Protein AF-A0A849Y657-F1 (afdb_monomer_lite)

Secondary structure (DSSP, 8-state):
------SSHHHHHHHHHHHHHH-TT-----EEEB--TT-TTBT-EEE---SHHHHHHHHT-HHHHH-HHHHHHHHHHHHHHHHHHHHHHHHHT-

Sequence (94 aa):
GEYTKCRTLEEAYKKYQKYCRTSANMCPAIEFSIHDPDSIYSDMEYPLPLSSKDRGDLEL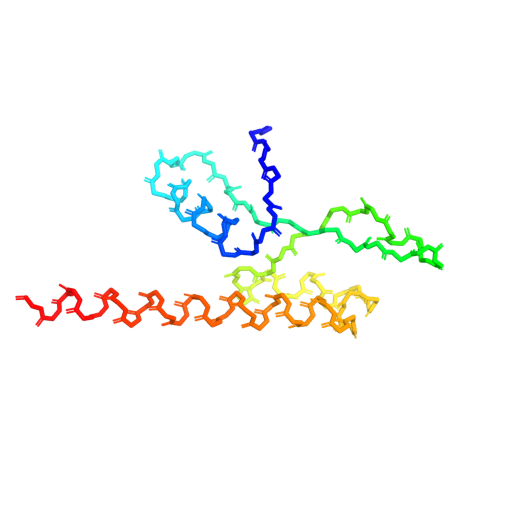VPYYNEHPLVNEAIRKVEQLQKQQEKKKHRDTAR

Radius of gyration: 14.83 Å; chains: 1; bounding box: 38×27×40 Å

pLDDT: mean 85.38, std 8.42, range [50.34, 94.94]

Foldseek 3Di:
DDDDDDPDLVVQVVVQVVCVPPPPPDDDFDWDADQDPVDPRGPDIDTQDLDPVSVVVQVVDVCLVPDPVSVVSNVVSVVVVVVVVVVVVVVVVD

Structure (mmCIF, N/CA/C/O backbone):
data_AF-A0A849Y657-F1
#
_entry.id   AF-A0A849Y657-F1
#
loop_
_atom_site.group_PDB
_atom_site.id
_atom_site.type_symbol
_atom_site.label_atom_id
_atom_site.label_alt_id
_atom_site.label_comp_id
_atom_site.label_asym_id
_atom_site.label_entity_id
_atom_site.label_seq_id
_atom_site.pdbx_PDB_ins_code
_atom_site.Cartn_x
_atom_site.Cartn_y
_atom_site.Cartn_z
_atom_site.occupancy
_atom_site.B_iso_or_equiv
_atom_site.auth_seq_id
_atom_site.auth_comp_id
_atom_site.auth_asym_id
_atom_site.auth_atom_id
_atom_site.pdbx_PDB_model_num
ATOM 1 N N . GLY A 1 1 ? 0.511 18.629 3.708 1.00 67.81 1 GLY A N 1
ATOM 2 C CA . GLY A 1 1 ? -0.115 17.682 4.651 1.00 67.81 1 GLY A CA 1
ATOM 3 C C . GLY A 1 1 ? 0.957 17.064 5.525 1.00 67.81 1 GLY A C 1
ATOM 4 O O . GLY A 1 1 ? 2.131 17.263 5.242 1.00 67.81 1 GLY A O 1
ATOM 5 N N . GLU A 1 2 ? 0.571 16.353 6.580 1.00 82.06 2 GLU A N 1
ATOM 6 C CA . GLU A 1 2 ? 1.497 15.518 7.356 1.00 82.06 2 GLU A CA 1
ATOM 7 C C . GLU A 1 2 ? 1.749 14.220 6.576 1.00 82.06 2 GLU A C 1
ATOM 9 O O . GLU A 1 2 ? 0.793 13.554 6.182 1.00 82.06 2 GLU A O 1
ATOM 14 N N . TYR A 1 3 ? 3.014 13.881 6.324 1.00 84.88 3 TYR A N 1
ATOM 15 C CA . TYR A 1 3 ? 3.408 12.653 5.629 1.00 84.88 3 TYR A CA 1
ATOM 16 C C . TYR A 1 3 ? 4.166 11.743 6.589 1.00 84.88 3 TYR A C 1
ATOM 18 O O . TYR A 1 3 ? 5.040 12.195 7.330 1.00 84.88 3 TYR A O 1
ATOM 26 N N . THR A 1 4 ? 3.844 10.450 6.584 1.00 89.88 4 THR A N 1
ATOM 27 C CA . THR A 1 4 ? 4.511 9.463 7.437 1.00 89.88 4 THR A CA 1
ATOM 28 C C . THR A 1 4 ? 4.813 8.189 6.660 1.00 89.88 4 THR A C 1
ATOM 30 O O . THR A 1 4 ? 3.913 7.401 6.368 1.00 89.88 4 THR A O 1
ATOM 33 N N . LYS A 1 5 ? 6.102 7.920 6.433 1.00 91.25 5 LYS A N 1
ATOM 34 C CA . LYS A 1 5 ? 6.555 6.666 5.824 1.00 91.25 5 LYS A CA 1
ATOM 35 C C . LYS A 1 5 ? 6.332 5.485 6.776 1.00 91.25 5 LYS A C 1
ATOM 37 O O . LYS A 1 5 ? 6.612 5.572 7.976 1.00 91.25 5 LYS A O 1
ATOM 42 N N . CYS A 1 6 ? 5.825 4.378 6.245 1.00 91.75 6 CYS A N 1
ATOM 43 C CA . CYS A 1 6 ? 5.619 3.125 6.974 1.00 91.75 6 CYS A CA 1
ATOM 44 C C . CYS A 1 6 ? 6.400 1.999 6.296 1.00 91.75 6 CYS A C 1
ATOM 46 O O . CYS A 1 6 ? 6.658 2.065 5.096 1.00 91.75 6 CYS A O 1
ATOM 48 N N . ARG A 1 7 ? 6.802 0.979 7.064 1.00 89.25 7 ARG A N 1
ATOM 49 C CA . ARG A 1 7 ? 7.538 -0.170 6.508 1.00 89.25 7 ARG A CA 1
ATOM 50 C C . ARG A 1 7 ? 6.607 -1.275 6.029 1.00 89.25 7 ARG A C 1
ATOM 52 O O . ARG A 1 7 ? 6.996 -2.068 5.180 1.00 89.25 7 ARG A O 1
ATOM 59 N N . THR A 1 8 ? 5.399 -1.330 6.580 1.00 91.44 8 THR A N 1
ATOM 60 C CA . THR A 1 8 ? 4.387 -2.328 6.234 1.00 91.44 8 THR A CA 1
ATOM 61 C C . THR A 1 8 ? 3.041 -1.673 5.956 1.00 91.44 8 THR A C 1
ATOM 63 O O . THR A 1 8 ? 2.742 -0.567 6.426 1.00 91.44 8 THR A O 1
ATOM 66 N N . LEU A 1 9 ? 2.207 -2.382 5.199 1.00 92.31 9 LEU A N 1
ATOM 67 C CA . LEU A 1 9 ? 0.857 -1.939 4.876 1.00 92.31 9 LEU A CA 1
ATOM 68 C C . LEU A 1 9 ? -0.038 -1.916 6.123 1.00 92.31 9 LEU A C 1
ATOM 70 O O . LEU A 1 9 ? -0.869 -1.027 6.275 1.00 92.31 9 LEU A O 1
ATOM 74 N N . GLU A 1 10 ? 0.160 -2.845 7.054 1.00 93.00 10 GLU A N 1
ATOM 75 C CA . GLU A 1 10 ? -0.573 -2.916 8.317 1.00 93.00 10 GLU A CA 1
ATOM 76 C C . GLU A 1 10 ? -0.299 -1.691 9.202 1.00 93.00 10 GLU A C 1
ATOM 78 O O . GLU A 1 10 ? -1.221 -1.144 9.816 1.00 93.00 10 GLU A O 1
ATOM 83 N N . GLU A 1 11 ? 0.956 -1.231 9.253 1.00 94.94 11 GLU A N 1
ATOM 84 C CA . GLU A 1 11 ? 1.332 -0.003 9.959 1.00 94.94 11 GLU A CA 1
ATOM 85 C C . GLU A 1 11 ? 0.678 1.228 9.332 1.00 94.94 11 GLU A C 1
ATOM 87 O O . GLU A 1 11 ? 0.090 2.045 10.052 1.00 94.94 11 GLU A O 1
ATOM 92 N N . ALA A 1 12 ? 0.753 1.342 8.001 1.00 94.50 12 ALA A N 1
ATOM 93 C CA . ALA A 1 12 ? 0.129 2.430 7.254 1.00 94.50 12 ALA A CA 1
ATOM 94 C C . ALA A 1 12 ? -1.385 2.454 7.492 1.00 94.50 12 ALA A C 1
ATOM 96 O O . ALA A 1 12 ? -1.947 3.486 7.859 1.00 94.50 12 ALA A O 1
ATOM 97 N N . TYR A 1 13 ? -2.034 1.293 7.402 1.00 93.25 13 TYR A N 1
ATOM 98 C CA . TYR A 1 13 ? -3.471 1.156 7.587 1.00 93.25 13 TYR A CA 1
ATOM 99 C C . TYR A 1 13 ? -3.920 1.494 9.014 1.00 93.25 13 TYR A C 1
ATOM 101 O O . TYR A 1 13 ? -4.923 2.183 9.211 1.00 93.25 13 TYR A O 1
ATOM 109 N N . LYS A 1 14 ? -3.150 1.103 10.036 1.00 92.25 14 LYS A N 1
ATOM 110 C CA . LYS A 1 14 ? -3.432 1.477 11.430 1.00 92.25 14 LYS A CA 1
ATOM 111 C C . LYS A 1 14 ? -3.355 2.993 11.647 1.00 92.25 14 LYS A C 1
ATOM 113 O O . LYS A 1 14 ? -4.182 3.549 12.374 1.00 92.25 14 LYS A O 1
ATOM 118 N N . LYS A 1 15 ? -2.379 3.670 11.033 1.00 92.38 15 LYS A N 1
ATOM 119 C CA . LYS A 1 15 ? -2.261 5.137 11.098 1.00 92.38 15 LYS A CA 1
ATOM 120 C C . LYS A 1 15 ? -3.391 5.816 10.333 1.00 92.38 15 LYS A C 1
ATOM 122 O O . LYS A 1 15 ? -4.034 6.693 10.901 1.00 92.38 15 LYS A O 1
ATOM 127 N N . TYR A 1 16 ? -3.694 5.353 9.122 1.00 91.50 16 TYR A N 1
ATOM 128 C CA . TYR A 1 16 ? -4.839 5.808 8.333 1.00 91.50 16 TYR A CA 1
ATOM 129 C C . TYR A 1 16 ? -6.133 5.779 9.159 1.00 91.50 16 TYR A C 1
ATOM 131 O O . TYR A 1 16 ? -6.795 6.800 9.321 1.00 91.50 16 TYR A O 1
ATOM 139 N N . GLN A 1 17 ? -6.431 4.650 9.810 1.00 89.38 17 GLN A N 1
ATOM 140 C CA . GLN A 1 17 ? -7.603 4.521 10.679 1.00 89.38 17 GLN A CA 1
ATOM 141 C C . GLN A 1 17 ? -7.610 5.513 11.847 1.00 89.38 17 GLN A C 1
ATOM 143 O O . GLN A 1 17 ? -8.676 5.998 12.231 1.00 89.38 17 GLN A O 1
ATOM 148 N N . LYS A 1 18 ? -6.445 5.789 12.444 1.00 90.12 18 LYS A N 1
ATOM 149 C CA . LYS A 1 18 ? -6.318 6.793 13.506 1.00 90.12 18 LYS A CA 1
ATOM 150 C C . LYS A 1 18 ? -6.655 8.179 12.957 1.00 90.12 18 LYS A C 1
ATOM 152 O O . LYS A 1 18 ? -7.500 8.844 13.547 1.00 90.12 18 LYS A O 1
ATOM 157 N N . TYR A 1 19 ? -6.073 8.565 11.821 1.00 88.94 19 TYR A N 1
ATOM 158 C CA . TYR A 1 19 ? -6.335 9.857 11.187 1.00 88.94 19 TYR A CA 1
ATOM 159 C C . TYR A 1 19 ? -7.811 10.035 10.823 1.00 88.94 19 TYR A C 1
ATOM 161 O O . TYR A 1 19 ? -8.376 11.073 11.162 1.00 88.94 19 TYR A O 1
ATOM 169 N N . CYS A 1 20 ? -8.469 9.006 10.273 1.00 86.69 20 CYS A N 1
ATOM 170 C CA . CYS A 1 20 ? -9.910 9.046 9.993 1.00 86.69 20 CYS A CA 1
ATOM 171 C C . CYS A 1 20 ? -10.769 9.322 11.239 1.00 86.69 20 CYS A C 1
ATOM 173 O O . CYS A 1 20 ? -11.871 9.844 11.118 1.00 86.69 20 CYS A O 1
ATOM 175 N N . ARG A 1 21 ? -10.305 8.945 12.440 1.00 85.56 21 ARG A N 1
ATOM 176 C CA . ARG A 1 21 ? -11.042 9.160 13.699 1.00 85.56 21 ARG A CA 1
ATOM 177 C C . ARG A 1 21 ? -10.726 10.497 14.352 1.00 85.56 21 ARG A C 1
ATOM 179 O O . ARG A 1 21 ? -11.595 11.068 14.998 1.00 85.56 21 ARG A O 1
ATOM 186 N N . THR A 1 22 ? -9.477 10.947 14.264 1.00 84.69 22 THR A N 1
ATOM 187 C CA . THR A 1 22 ? -8.997 12.102 15.034 1.00 84.69 22 THR A CA 1
ATOM 188 C C . THR A 1 22 ? -8.982 13.401 14.243 1.00 84.69 22 THR A C 1
ATOM 190 O O . THR A 1 22 ? -8.825 14.454 14.850 1.00 84.69 22 THR A O 1
ATOM 193 N N . SER A 1 23 ? -9.111 13.352 12.915 1.00 75.06 23 SER A N 1
ATOM 194 C CA . SER A 1 23 ? -8.920 14.522 12.060 1.00 75.06 23 SER A CA 1
ATOM 195 C C . SER A 1 23 ? -10.100 14.715 11.106 1.00 75.06 23 SER A C 1
ATOM 197 O O . SER A 1 23 ? -10.090 14.233 9.979 1.00 75.06 23 SER A O 1
ATOM 199 N N . ALA A 1 24 ? -11.131 15.433 11.565 1.00 69.50 24 ALA A N 1
ATOM 200 C CA . ALA A 1 24 ? -12.357 15.684 10.793 1.00 69.50 24 ALA A CA 1
ATOM 201 C C . ALA A 1 24 ? -12.134 16.552 9.535 1.00 69.50 24 ALA A C 1
ATOM 203 O O . ALA A 1 24 ? -12.951 16.523 8.621 1.00 69.50 24 ALA A O 1
ATOM 204 N N . ASN A 1 25 ? -11.022 17.293 9.477 1.00 77.75 25 ASN A N 1
ATOM 205 C CA . ASN A 1 25 ? -10.695 18.213 8.381 1.00 77.75 25 ASN A CA 1
ATOM 206 C C . ASN A 1 25 ? -9.604 17.675 7.439 1.00 77.75 25 ASN A C 1
ATOM 208 O O . ASN A 1 25 ? -9.094 18.425 6.608 1.00 77.75 25 ASN A O 1
ATOM 212 N N . MET A 1 26 ? -9.199 16.409 7.579 1.00 77.94 26 MET A N 1
ATOM 213 C CA . MET A 1 26 ? -8.192 15.797 6.711 1.00 77.94 26 MET A CA 1
ATOM 214 C C . MET A 1 26 ? -8.813 14.725 5.824 1.00 77.94 26 MET A C 1
ATOM 216 O O . MET A 1 26 ? -9.694 13.985 6.250 1.00 77.94 26 MET A O 1
ATOM 220 N N . CYS A 1 27 ? -8.295 14.617 4.602 1.00 82.31 27 CYS A N 1
ATOM 221 C CA . CYS A 1 27 ? -8.539 13.492 3.710 1.00 82.31 27 CYS A CA 1
ATOM 222 C C . CYS A 1 27 ? -7.306 12.578 3.770 1.00 82.31 27 CYS A C 1
ATOM 224 O O . CYS A 1 27 ? -6.352 12.809 3.026 1.00 82.31 27 CYS A O 1
ATOM 226 N N . PRO A 1 28 ? -7.227 11.633 4.729 1.00 88.94 28 PRO A N 1
ATOM 227 C CA . PRO A 1 28 ? -6.094 10.726 4.787 1.00 88.94 28 PRO A CA 1
ATOM 228 C C . PRO A 1 28 ? -6.118 9.805 3.566 1.00 88.94 28 PRO A C 1
ATOM 230 O O . PRO A 1 28 ? -7.179 9.362 3.132 1.00 88.94 28 PRO A O 1
ATOM 233 N N . ALA A 1 29 ? -4.938 9.482 3.057 1.0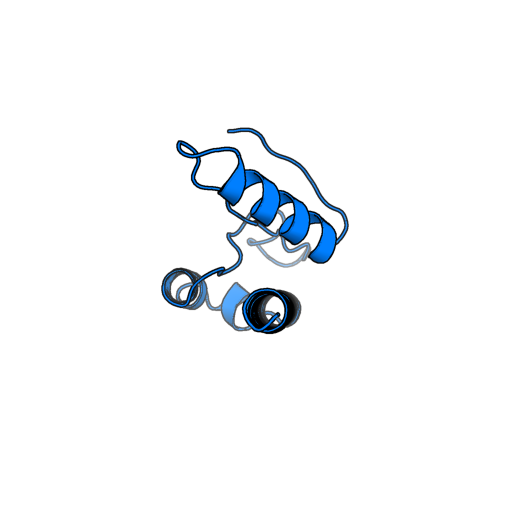0 91.00 29 ALA A N 1
ATOM 234 C CA . ALA A 1 29 ? -4.731 8.498 2.007 1.00 91.00 29 ALA A CA 1
ATOM 235 C C . ALA A 1 29 ? -3.594 7.559 2.423 1.00 91.00 29 ALA A C 1
ATOM 237 O O . ALA A 1 29 ? -2.811 7.867 3.327 1.00 91.00 29 ALA A O 1
ATOM 238 N N . ILE A 1 30 ? -3.536 6.393 1.791 1.00 92.62 30 ILE A N 1
ATOM 239 C CA . ILE A 1 30 ? -2.366 5.519 1.840 1.00 92.62 30 ILE A CA 1
ATOM 240 C C . ILE A 1 30 ? -1.803 5.512 0.434 1.00 92.62 30 ILE A C 1
ATOM 242 O O . ILE A 1 30 ? -2.539 5.214 -0.501 1.00 92.62 30 ILE A O 1
ATOM 246 N N . GLU A 1 31 ? -0.522 5.820 0.301 1.00 92.12 31 GLU A N 1
ATOM 247 C CA . GLU A 1 31 ? 0.177 5.829 -0.979 1.00 92.12 31 GLU A CA 1
ATOM 248 C C . GLU A 1 31 ? 1.285 4.772 -0.980 1.00 92.12 31 GLU A C 1
ATOM 250 O O . GLU A 1 31 ? 1.802 4.388 0.077 1.00 92.12 31 GLU A O 1
ATOM 255 N N . PHE A 1 32 ? 1.634 4.277 -2.163 1.00 89.19 32 PHE A N 1
ATOM 256 C CA . PHE A 1 32 ? 2.748 3.361 -2.378 1.00 89.19 32 PHE A CA 1
ATOM 257 C C . PHE A 1 32 ? 3.604 3.830 -3.554 1.00 89.19 32 PHE A C 1
ATOM 259 O O . PHE A 1 32 ? 3.105 4.456 -4.485 1.00 89.19 32 PHE A O 1
ATOM 266 N N . SER A 1 33 ? 4.884 3.475 -3.527 1.00 89.81 33 SER A N 1
ATOM 267 C CA . SER A 1 33 ? 5.784 3.592 -4.670 1.00 89.81 33 SER A CA 1
ATOM 268 C C . SER A 1 33 ? 6.216 2.204 -5.122 1.00 89.81 33 SER A C 1
ATOM 270 O O . SER A 1 33 ? 6.379 1.288 -4.309 1.00 89.81 33 SER A O 1
ATOM 272 N N . ILE A 1 34 ? 6.401 2.042 -6.427 1.00 88.81 34 ILE A N 1
ATOM 273 C CA . ILE A 1 34 ? 7.045 0.858 -6.995 1.00 88.81 34 ILE A CA 1
ATOM 274 C C . ILE A 1 34 ? 8.495 1.223 -7.261 1.00 88.81 34 ILE A C 1
ATOM 276 O O . ILE A 1 34 ? 8.777 2.326 -7.715 1.00 88.81 34 ILE A O 1
ATOM 280 N N . HIS A 1 35 ? 9.404 0.305 -6.964 1.00 90.25 35 HIS A N 1
ATOM 281 C CA . HIS A 1 35 ? 10.811 0.448 -7.306 1.00 90.25 35 HIS A CA 1
ATOM 282 C C . HIS A 1 35 ? 11.119 -0.570 -8.396 1.00 90.25 35 HIS A C 1
ATOM 284 O O . HIS A 1 35 ? 11.272 -1.757 -8.108 1.00 90.25 35 HIS A O 1
ATOM 290 N N . ASP A 1 36 ? 11.140 -0.096 -9.638 1.00 87.12 36 ASP A N 1
ATOM 291 C CA . ASP A 1 36 ? 11.462 -0.892 -10.819 1.00 87.12 36 ASP A CA 1
ATOM 292 C C . ASP A 1 36 ? 12.435 -0.086 -11.695 1.00 87.12 36 ASP A C 1
ATOM 294 O O . ASP A 1 36 ? 12.021 0.911 -12.289 1.00 87.12 36 ASP A O 1
ATOM 298 N N . PRO A 1 37 ? 13.724 -0.469 -11.764 1.00 88.31 37 PRO A N 1
ATOM 299 C CA . PRO A 1 37 ? 14.743 0.314 -12.461 1.00 88.31 37 PRO A CA 1
ATOM 300 C C . PRO A 1 37 ? 14.484 0.467 -13.967 1.00 88.31 37 PRO A C 1
ATOM 302 O O . PRO A 1 37 ? 15.014 1.400 -14.566 1.00 88.31 37 PRO A O 1
ATOM 305 N N . ASP A 1 38 ? 13.667 -0.404 -14.565 1.00 89.56 38 ASP A N 1
ATOM 306 C CA . ASP A 1 38 ? 13.358 -0.380 -15.998 1.00 89.56 38 ASP A CA 1
ATOM 307 C C . ASP A 1 38 ? 12.065 0.396 -16.315 1.00 89.56 38 ASP A C 1
ATOM 309 O O . ASP A 1 38 ? 11.655 0.499 -17.475 1.00 89.56 38 ASP A O 1
ATOM 313 N N . SER A 1 39 ? 11.417 0.974 -15.297 1.00 86.38 39 SER A N 1
ATOM 314 C CA . SER A 1 39 ? 10.122 1.630 -15.429 1.00 86.38 39 SER A 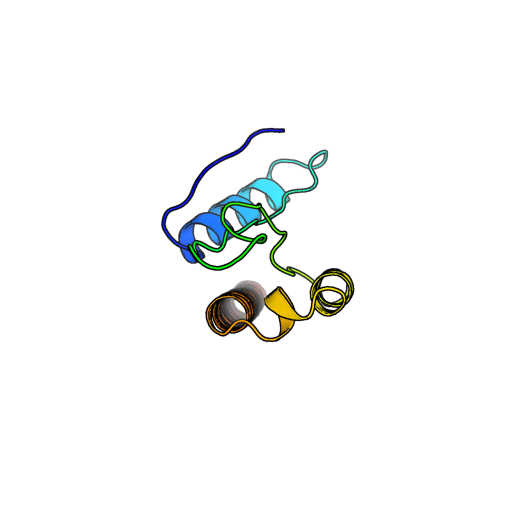CA 1
ATOM 315 C C . SER A 1 39 ? 10.180 3.130 -15.157 1.00 86.38 39 SER A C 1
ATOM 317 O O . SER A 1 39 ? 10.670 3.592 -14.128 1.00 86.38 39 SER A O 1
ATOM 319 N N . ILE A 1 40 ? 9.550 3.915 -16.035 1.00 88.38 40 ILE A N 1
ATOM 320 C CA . ILE A 1 40 ? 9.360 5.370 -15.851 1.00 88.38 40 ILE A CA 1
ATOM 321 C C . ILE A 1 40 ? 8.456 5.714 -14.656 1.00 88.38 40 ILE A C 1
ATOM 323 O O . ILE A 1 40 ? 8.332 6.872 -14.269 1.00 88.38 40 ILE A O 1
ATOM 327 N N . TYR A 1 41 ? 7.792 4.698 -14.120 1.00 84.31 41 TYR A N 1
ATOM 328 C CA . TYR A 1 41 ? 6.848 4.741 -13.016 1.00 84.31 41 TYR A CA 1
ATOM 329 C C . TYR A 1 41 ? 7.503 4.440 -11.663 1.00 84.31 41 TYR A C 1
ATOM 331 O O . TYR A 1 41 ? 6.804 4.406 -10.645 1.00 84.31 41 TYR A O 1
ATOM 339 N N . SER A 1 42 ? 8.820 4.198 -11.653 1.00 89.50 42 SER A N 1
ATOM 340 C CA . SER A 1 42 ? 9.591 4.012 -10.428 1.00 89.50 42 SER A CA 1
ATOM 341 C C . SER A 1 42 ? 9.552 5.263 -9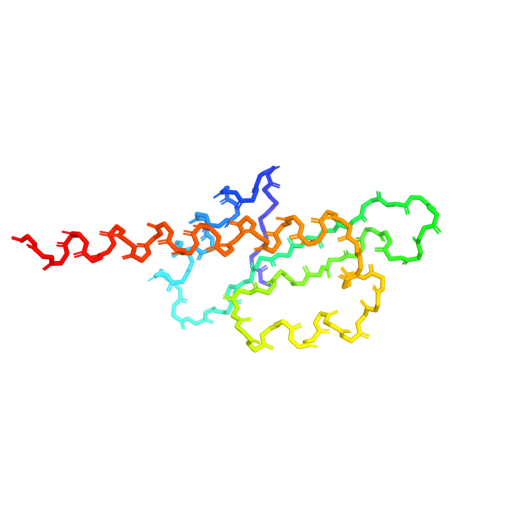.558 1.00 89.50 42 SER A C 1
ATOM 343 O O . SER A 1 42 ? 9.560 6.385 -10.062 1.00 89.50 42 SER A O 1
ATOM 345 N N . ASP A 1 43 ? 9.516 5.059 -8.242 1.00 88.12 43 ASP A N 1
ATOM 346 C CA . ASP A 1 43 ? 9.618 6.099 -7.208 1.00 88.12 43 ASP A CA 1
ATOM 347 C C . ASP A 1 43 ? 8.486 7.139 -7.184 1.00 88.12 43 ASP A C 1
ATOM 349 O O . ASP A 1 43 ? 8.453 7.987 -6.293 1.00 88.12 43 ASP A O 1
ATOM 353 N N . MET A 1 44 ? 7.523 7.056 -8.101 1.00 88.69 44 MET A N 1
ATOM 354 C CA . MET A 1 44 ? 6.309 7.858 -8.048 1.00 88.69 44 MET A CA 1
ATOM 355 C C . MET A 1 44 ? 5.339 7.298 -6.993 1.00 88.69 44 MET A C 1
ATOM 357 O O . MET A 1 44 ? 5.197 6.082 -6.834 1.00 88.69 44 MET A O 1
ATOM 361 N N . GLU A 1 45 ? 4.695 8.198 -6.248 1.00 89.44 45 GLU A N 1
ATOM 362 C CA . GLU A 1 45 ? 3.738 7.865 -5.190 1.00 89.44 45 GLU A CA 1
ATOM 363 C C . GLU A 1 45 ? 2.319 7.780 -5.763 1.00 89.44 45 GLU A C 1
ATOM 365 O O . GLU A 1 45 ? 1.840 8.719 -6.402 1.00 89.44 45 GLU A O 1
ATOM 370 N N . TYR A 1 46 ? 1.641 6.657 -5.519 1.00 86.50 46 TYR A N 1
ATOM 371 C CA . TYR A 1 46 ? 0.285 6.400 -6.003 1.00 86.50 46 TYR A CA 1
ATOM 372 C C . TYR A 1 46 ? -0.661 6.057 -4.873 1.00 86.50 46 TYR A C 1
ATOM 374 O O . TYR A 1 46 ? -0.296 5.268 -3.997 1.00 86.50 46 TYR A O 1
ATOM 382 N N . PRO A 1 47 ? -1.900 6.571 -4.911 1.00 88.56 47 PRO A N 1
ATOM 383 C CA . PRO A 1 47 ? -2.898 6.220 -3.924 1.00 88.56 47 PRO A CA 1
ATOM 384 C C . PRO A 1 47 ? -3.274 4.743 -4.055 1.00 88.56 47 PRO A C 1
ATOM 386 O O . PRO A 1 47 ? -3.565 4.226 -5.134 1.00 88.56 47 PRO A O 1
ATOM 389 N N . LEU A 1 48 ? -3.301 4.058 -2.920 1.00 90.56 48 LEU A N 1
ATOM 390 C CA . LEU A 1 48 ? -3.868 2.730 -2.800 1.00 90.56 48 LEU A CA 1
ATOM 391 C C . LEU A 1 48 ? -5.396 2.868 -2.742 1.00 90.56 48 LEU A C 1
ATOM 393 O O . LEU A 1 48 ? -5.888 3.684 -1.959 1.00 90.56 48 LEU A O 1
ATOM 397 N N . PRO A 1 49 ? -6.170 2.097 -3.524 1.00 87.94 49 PRO A N 1
ATOM 398 C CA . PRO A 1 49 ? -7.614 2.248 -3.541 1.00 87.94 49 PRO A CA 1
ATOM 399 C C . PRO A 1 49 ? -8.200 1.750 -2.218 1.00 87.94 49 PRO A C 1
ATOM 401 O O . PRO A 1 49 ? -8.133 0.564 -1.888 1.00 87.94 49 PRO A O 1
ATOM 404 N N . LEU A 1 50 ? -8.757 2.678 -1.437 1.00 87.06 50 LEU A N 1
ATOM 405 C CA . LEU A 1 50 ? -9.370 2.399 -0.134 1.00 87.06 50 LEU A CA 1
ATOM 406 C C . LEU A 1 50 ? -10.892 2.258 -0.242 1.00 87.06 50 LEU A C 1
ATOM 408 O O . LEU A 1 50 ? -11.534 1.779 0.693 1.00 87.06 50 LEU A O 1
ATOM 412 N N . SER A 1 51 ? -11.469 2.630 -1.381 1.00 80.69 51 SER A N 1
ATOM 413 C CA . SER A 1 51 ? -12.872 2.444 -1.727 1.00 80.69 51 SER A CA 1
ATOM 414 C C . SER A 1 51 ? -13.030 1.951 -3.167 1.00 80.69 51 SER A C 1
ATOM 416 O O . SER A 1 51 ? -12.120 2.062 -3.990 1.00 80.69 51 SER A O 1
ATOM 418 N N . SER A 1 52 ? -14.222 1.454 -3.507 1.00 73.56 52 SER A N 1
ATOM 419 C CA . SER A 1 52 ? -14.550 1.054 -4.882 1.00 73.56 52 SER A CA 1
ATOM 420 C C . SER A 1 52 ? -14.447 2.208 -5.882 1.00 73.56 52 SER A C 1
ATOM 422 O O . SER A 1 52 ? -14.249 1.961 -7.066 1.00 73.56 52 SER A O 1
ATOM 424 N N . LYS A 1 53 ? -14.586 3.458 -5.420 1.00 74.88 53 LYS A N 1
ATOM 425 C CA . LYS A 1 53 ? -14.457 4.648 -6.264 1.00 74.88 53 LYS A CA 1
ATOM 426 C C . LYS A 1 53 ? -12.996 4.912 -6.633 1.00 74.88 53 LYS A C 1
ATOM 428 O O . LYS A 1 53 ? -12.717 5.169 -7.796 1.00 74.88 53 LYS A O 1
ATOM 433 N N . ASP A 1 54 ? -12.086 4.757 -5.675 1.00 79.12 54 ASP A N 1
ATOM 434 C CA . ASP A 1 54 ? -10.645 4.993 -5.866 1.00 79.12 54 ASP A CA 1
ATOM 435 C C . ASP A 1 54 ? -10.005 3.958 -6.805 1.00 79.12 54 ASP A C 1
ATOM 437 O O . ASP A 1 54 ? -8.940 4.181 -7.375 1.00 79.12 54 ASP A O 1
ATOM 441 N N . ARG A 1 55 ? -10.656 2.802 -6.974 1.00 79.81 55 ARG A N 1
ATOM 442 C CA . ARG A 1 55 ? -10.181 1.729 -7.850 1.00 79.81 55 ARG A CA 1
ATOM 443 C C . ARG A 1 55 ? -10.217 2.114 -9.331 1.00 79.81 55 ARG A C 1
ATOM 445 O O . ARG A 1 55 ? -9.309 1.733 -10.061 1.00 79.81 55 ARG A O 1
ATOM 452 N N . GLY A 1 56 ? -11.221 2.884 -9.755 1.00 80.50 56 GLY A N 1
ATOM 453 C CA . GLY A 1 56 ? -11.372 3.280 -11.158 1.00 80.50 56 GLY A CA 1
ATOM 454 C C . GLY A 1 56 ? -10.206 4.131 -11.664 1.00 80.50 56 GLY A C 1
ATOM 455 O O . GLY A 1 56 ? -9.766 3.945 -12.792 1.00 80.50 56 GLY A O 1
ATOM 456 N N . ASP A 1 57 ? -9.654 5.001 -10.814 1.00 80.38 57 ASP A N 1
ATOM 457 C CA . ASP A 1 57 ? -8.529 5.868 -11.182 1.00 80.38 57 ASP A CA 1
ATOM 458 C C . ASP A 1 57 ? -7.235 5.067 -11.401 1.00 80.38 57 ASP A C 1
ATOM 460 O O . ASP A 1 57 ? -6.441 5.386 -12.286 1.00 80.38 57 ASP A O 1
ATOM 464 N N . LEU A 1 58 ? -7.037 3.991 -10.633 1.00 81.06 58 LEU A N 1
ATOM 465 C CA . LEU A 1 58 ? -5.872 3.117 -10.766 1.00 81.06 58 LEU A CA 1
ATOM 466 C C . LEU A 1 58 ? -5.945 2.242 -12.030 1.00 81.06 58 LEU A C 1
ATOM 468 O O . LEU A 1 58 ? -4.925 1.991 -12.670 1.00 81.06 58 LEU A O 1
ATOM 472 N N . GLU A 1 59 ? -7.151 1.812 -12.411 1.00 83.38 59 GLU A N 1
ATOM 473 C CA . GLU A 1 59 ? -7.399 1.013 -13.621 1.00 83.38 59 GLU A CA 1
ATOM 474 C C . GLU A 1 59 ? -7.060 1.779 -14.916 1.00 83.38 59 GLU A C 1
ATOM 476 O O . GLU A 1 59 ? -6.769 1.158 -15.938 1.00 83.38 59 GLU A O 1
ATOM 481 N N . LEU A 1 60 ? -7.014 3.119 -14.873 1.00 85.19 60 LEU A N 1
ATOM 482 C CA . LEU A 1 60 ? -6.602 3.962 -16.004 1.00 85.19 60 LEU A CA 1
ATOM 483 C C . LEU A 1 60 ? -5.104 3.880 -16.323 1.00 85.19 60 LEU A C 1
ATOM 485 O O . LEU A 1 60 ? -4.687 4.344 -17.385 1.00 85.19 60 LEU A O 1
ATOM 489 N N . VAL A 1 61 ? -4.289 3.312 -15.429 1.00 86.38 61 VAL A N 1
ATOM 490 C CA . VAL A 1 61 ? -2.844 3.165 -15.626 1.00 86.38 61 VAL A CA 1
ATOM 491 C C . VAL A 1 61 ? -2.505 1.674 -15.739 1.00 86.38 61 VAL A C 1
ATOM 493 O O . VAL A 1 61 ? -2.314 1.013 -14.714 1.00 86.38 61 VAL A O 1
ATOM 496 N N . PRO A 1 62 ? -2.388 1.123 -16.968 1.00 87.25 62 PRO A N 1
ATOM 497 C CA . PRO A 1 62 ? -2.202 -0.313 -17.192 1.00 87.25 62 PRO A CA 1
ATOM 498 C C . PRO A 1 62 ? -1.021 -0.901 -16.422 1.00 87.25 62 PRO A C 1
ATOM 500 O O . PRO A 1 62 ? -1.142 -1.972 -15.834 1.00 87.25 62 PRO A O 1
ATOM 503 N N . TYR A 1 63 ? 0.085 -0.150 -16.349 1.00 87.69 63 TYR A N 1
ATOM 504 C CA . TYR A 1 63 ? 1.272 -0.551 -15.601 1.00 87.69 63 TYR A CA 1
ATOM 505 C C . TYR A 1 63 ? 0.942 -0.890 -14.143 1.00 87.69 63 TYR A C 1
ATOM 507 O O . TYR A 1 63 ? 1.347 -1.945 -13.680 1.00 87.69 63 TYR A O 1
ATOM 515 N N . TYR A 1 64 ? 0.160 -0.066 -13.436 1.00 86.25 64 TYR A N 1
ATOM 516 C CA . TYR A 1 64 ? -0.231 -0.351 -12.050 1.00 86.25 64 TYR A CA 1
ATOM 517 C C . TYR A 1 64 ? -1.325 -1.397 -11.942 1.00 86.25 64 TYR A C 1
ATOM 519 O O . TYR A 1 64 ? -1.256 -2.248 -11.057 1.00 86.25 64 TYR A O 1
ATOM 527 N N . ASN A 1 65 ? -2.305 -1.355 -12.842 1.00 86.25 65 ASN A N 1
ATOM 528 C CA . ASN A 1 65 ? -3.414 -2.300 -12.850 1.00 86.25 65 ASN A CA 1
ATOM 529 C C . ASN A 1 65 ? -2.933 -3.755 -13.005 1.00 86.25 65 ASN A C 1
ATOM 531 O O . ASN A 1 65 ? -3.449 -4.670 -12.365 1.00 86.25 65 ASN A O 1
ATOM 535 N N . GLU A 1 66 ? -1.903 -3.977 -13.818 1.00 88.69 66 GLU A N 1
ATOM 536 C CA . GLU A 1 66 ? -1.355 -5.309 -14.081 1.00 88.69 66 GLU A CA 1
ATOM 537 C C . GLU A 1 66 ? -0.196 -5.672 -13.139 1.00 88.69 66 GLU A C 1
ATOM 539 O O . GLU A 1 66 ? 0.197 -6.839 -13.055 1.00 88.69 66 GLU A O 1
ATOM 544 N N . HIS A 1 67 ? 0.323 -4.715 -12.362 1.00 90.38 67 HIS A N 1
ATOM 545 C CA . HIS A 1 67 ? 1.493 -4.951 -11.525 1.00 90.38 67 HIS A CA 1
ATOM 546 C C . HIS A 1 67 ? 1.186 -5.928 -10.373 1.00 90.38 67 HIS A C 1
ATOM 548 O O . HIS A 1 67 ? 0.294 -5.677 -9.549 1.00 90.38 67 HIS A O 1
ATOM 554 N N . PRO A 1 68 ? 1.960 -7.018 -10.209 1.00 91.38 68 PRO A N 1
ATOM 555 C CA . PRO A 1 68 ? 1.678 -8.042 -9.203 1.00 91.38 68 PRO A CA 1
ATOM 556 C C . PRO A 1 68 ? 1.725 -7.498 -7.769 1.00 91.38 68 PRO A C 1
ATOM 558 O O . PRO A 1 68 ? 0.853 -7.835 -6.966 1.00 91.38 68 PRO A O 1
ATOM 561 N N . LEU A 1 69 ? 2.687 -6.617 -7.456 1.00 90.50 69 LEU A N 1
ATOM 562 C CA . LEU A 1 69 ? 2.797 -5.999 -6.124 1.00 90.50 69 LEU A CA 1
ATOM 563 C C . LEU A 1 69 ? 1.640 -5.041 -5.813 1.00 90.50 69 LEU A C 1
ATOM 565 O O . LEU A 1 69 ? 1.195 -4.980 -4.669 1.00 90.50 69 LEU A O 1
ATOM 569 N N . VAL A 1 70 ? 1.121 -4.329 -6.818 1.00 89.56 70 VAL A N 1
ATOM 570 C CA . VAL A 1 70 ? -0.021 -3.417 -6.639 1.00 89.56 70 VAL A CA 1
ATOM 571 C C . VAL A 1 70 ? -1.265 -4.228 -6.336 1.00 89.56 70 VAL A C 1
ATOM 573 O O . VAL A 1 70 ? -1.922 -4.013 -5.320 1.00 89.56 70 VAL A O 1
ATOM 576 N N . ASN A 1 71 ? -1.519 -5.252 -7.147 1.00 90.81 71 ASN A N 1
ATOM 577 C CA . ASN A 1 71 ? -2.617 -6.182 -6.930 1.00 90.81 71 ASN A CA 1
ATOM 578 C C . ASN A 1 71 ? -2.520 -6.893 -5.572 1.00 90.81 71 ASN A C 1
ATOM 580 O O . ASN A 1 71 ? -3.534 -7.127 -4.914 1.00 90.81 71 ASN A O 1
ATOM 584 N N . GLU A 1 72 ? -1.313 -7.219 -5.107 1.00 92.69 72 GLU A N 1
ATOM 585 C CA . GLU A 1 72 ? -1.111 -7.760 -3.764 1.00 92.69 72 GLU A CA 1
ATOM 586 C C . GLU A 1 72 ? -1.441 -6.747 -2.662 1.00 92.69 72 GLU A C 1
ATOM 588 O O . GLU A 1 72 ? -2.129 -7.106 -1.702 1.00 92.69 72 GLU A O 1
ATOM 593 N N . ALA A 1 73 ? -1.003 -5.494 -2.800 1.00 91.44 73 ALA A N 1
ATOM 594 C CA . ALA A 1 73 ? -1.308 -4.433 -1.846 1.00 91.44 73 ALA A CA 1
ATOM 595 C C . ALA A 1 73 ? -2.822 -4.177 -1.748 1.00 91.44 73 ALA A C 1
ATOM 597 O O . ALA A 1 73 ? -3.357 -4.118 -0.638 1.00 91.44 73 ALA A O 1
ATOM 598 N N . ILE A 1 74 ? -3.526 -4.134 -2.886 1.00 90.88 74 ILE A N 1
ATOM 599 C CA . ILE A 1 74 ? -4.991 -3.997 -2.947 1.00 90.88 74 ILE A CA 1
ATOM 600 C C . ILE A 1 74 ? -5.665 -5.149 -2.199 1.00 90.88 74 ILE A C 1
ATOM 602 O O . ILE A 1 74 ? -6.450 -4.919 -1.277 1.00 90.88 74 ILE A O 1
ATOM 606 N N . ARG A 1 75 ? -5.306 -6.401 -2.520 1.00 92.38 75 ARG A N 1
ATOM 607 C CA . ARG A 1 75 ? -5.868 -7.585 -1.845 1.00 92.38 75 ARG A CA 1
ATOM 608 C C . ARG A 1 75 ? -5.658 -7.538 -0.332 1.00 92.38 75 ARG A C 1
ATOM 610 O O . ARG A 1 75 ? -6.568 -7.878 0.425 1.00 92.38 75 ARG A O 1
ATOM 617 N N . LYS A 1 76 ? -4.470 -7.133 0.126 1.00 93.56 76 LYS A N 1
ATOM 618 C CA . LYS A 1 76 ? -4.166 -7.023 1.560 1.00 93.56 76 LYS A CA 1
ATOM 619 C C . LYS A 1 76 ? -5.009 -5.941 2.237 1.00 93.56 76 LYS A C 1
ATOM 621 O O . LYS A 1 76 ? -5.545 -6.194 3.315 1.00 93.56 76 LYS A O 1
ATOM 626 N N . VAL A 1 77 ? -5.198 -4.776 1.613 1.00 92.06 77 VAL A N 1
ATOM 627 C CA . VAL A 1 77 ? -6.098 -3.731 2.139 1.00 92.06 77 VAL A CA 1
ATOM 628 C C . VAL A 1 77 ? -7.529 -4.230 2.255 1.00 92.06 77 VAL A C 1
ATOM 630 O O . VAL A 1 77 ? -8.131 -4.088 3.319 1.00 92.06 77 VAL A O 1
ATOM 633 N N . GLU A 1 78 ? -8.061 -4.862 1.210 1.00 91.25 78 GLU A N 1
ATOM 634 C CA . GLU A 1 78 ? -9.420 -5.412 1.229 1.00 91.25 78 GLU A CA 1
ATOM 635 C C . GLU A 1 78 ? -9.591 -6.438 2.365 1.00 91.25 78 GLU A C 1
ATOM 637 O O . GLU A 1 78 ? -10.619 -6.481 3.045 1.00 91.25 78 GL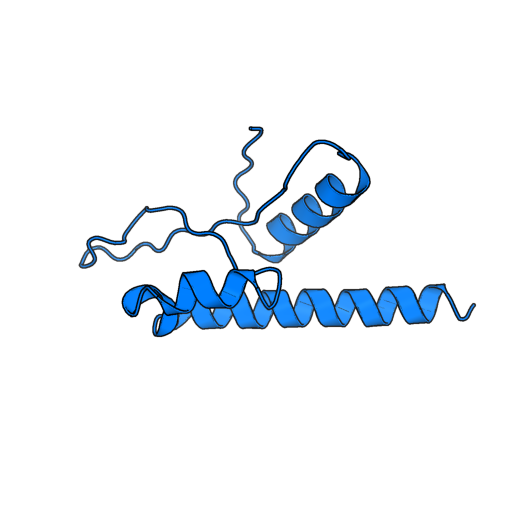U A O 1
ATOM 642 N N . GLN A 1 79 ? -8.571 -7.266 2.617 1.00 93.06 79 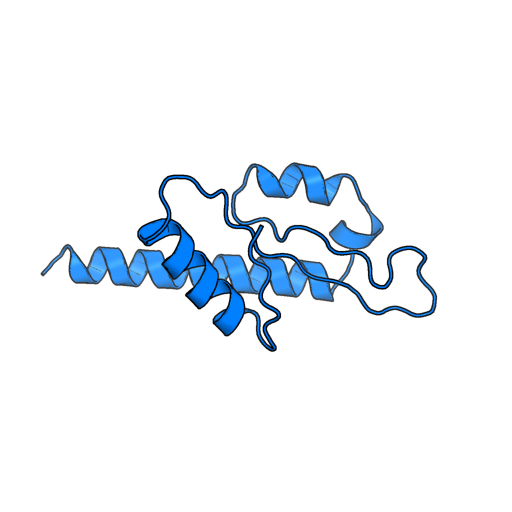GLN A N 1
ATOM 643 C CA . GLN A 1 79 ? -8.572 -8.199 3.745 1.00 93.06 79 GLN A CA 1
ATOM 644 C C . GLN A 1 79 ? -8.555 -7.479 5.099 1.00 93.06 79 GLN A C 1
ATOM 646 O O . GLN A 1 79 ? -9.288 -7.882 6.006 1.00 93.06 79 GLN A O 1
ATOM 651 N N . LEU A 1 80 ? -7.752 -6.424 5.252 1.00 92.12 80 LEU A N 1
ATOM 652 C CA . LEU A 1 80 ? -7.692 -5.627 6.480 1.00 92.12 80 LEU A CA 1
ATOM 653 C C . LEU A 1 80 ? -9.026 -4.919 6.766 1.00 92.12 80 LEU A C 1
ATOM 655 O O . LEU A 1 80 ? -9.483 -4.919 7.913 1.00 92.12 80 LEU A O 1
ATOM 659 N N . GLN A 1 81 ? -9.685 -4.392 5.732 1.00 89.19 81 GLN A N 1
ATOM 660 C CA . GLN A 1 81 ? -11.020 -3.795 5.825 1.00 89.19 81 GLN A CA 1
ATOM 661 C C . GLN A 1 81 ? -12.060 -4.825 6.288 1.00 89.19 81 GLN A C 1
ATOM 663 O O . GLN A 1 81 ? -12.718 -4.618 7.310 1.00 89.19 81 GLN A O 1
ATOM 668 N N . LYS A 1 82 ? -12.120 -5.996 5.637 1.00 90.62 82 LYS A N 1
ATOM 669 C CA . LYS A 1 82 ? -13.031 -7.094 6.021 1.00 90.62 82 LYS A CA 1
ATOM 670 C C . LYS A 1 82 ? -12.806 -7.570 7.459 1.00 90.62 82 LYS A C 1
ATOM 672 O O . LYS A 1 82 ? -13.756 -7.868 8.185 1.00 90.62 82 LYS A O 1
ATOM 677 N N . GLN A 1 83 ? -11.549 -7.662 7.900 1.00 88.44 83 GLN A N 1
ATOM 678 C CA . GLN A 1 83 ? -11.224 -8.015 9.287 1.00 88.44 83 GLN A CA 1
ATOM 679 C C . GLN A 1 83 ? -11.722 -6.958 10.281 1.00 88.44 83 GLN A C 1
ATOM 681 O O . GLN A 1 83 ? -12.160 -7.309 11.379 1.00 88.44 83 GLN A O 1
ATOM 686 N N . GLN A 1 84 ? -11.673 -5.676 9.916 1.00 82.38 84 GLN A N 1
ATOM 687 C CA . GLN A 1 84 ? -12.173 -4.593 10.756 1.00 82.38 84 GLN A CA 1
ATOM 688 C C . GLN A 1 84 ? -13.701 -4.626 10.889 1.00 82.38 84 GLN A C 1
ATOM 690 O O . GLN A 1 84 ? -14.210 -4.473 12.001 1.00 82.38 84 GLN A O 1
ATOM 695 N N . GLU A 1 85 ? -14.428 -4.842 9.793 1.00 84.12 85 GLU A N 1
ATOM 696 C CA . GLU A 1 85 ? -15.895 -4.929 9.798 1.00 84.12 85 GLU A CA 1
ATOM 697 C C . GLU A 1 85 ? -16.388 -6.053 10.714 1.00 84.12 85 GLU A C 1
ATOM 699 O O . GLU A 1 85 ? -17.259 -5.836 11.558 1.00 84.12 85 GLU A O 1
ATOM 704 N N . LYS A 1 86 ? -15.751 -7.230 10.638 1.00 83.12 86 LYS A N 1
ATOM 705 C CA . LYS A 1 86 ? -16.052 -8.368 11.521 1.00 83.12 86 LYS A CA 1
ATOM 706 C C . LYS A 1 86 ? -15.833 -8.045 13.001 1.00 83.12 86 LYS A C 1
ATOM 708 O O . LYS A 1 86 ? -16.633 -8.461 13.837 1.00 83.12 86 LYS A O 1
ATOM 713 N N . LYS A 1 87 ? -14.767 -7.307 13.336 1.00 77.62 87 LYS A N 1
ATOM 714 C CA . LYS A 1 87 ? -14.497 -6.881 14.722 1.00 77.62 87 LYS A CA 1
ATOM 715 C C . LYS A 1 87 ? -15.558 -5.898 15.220 1.00 77.62 87 LYS A C 1
ATOM 717 O O . LYS A 1 87 ? -16.136 -6.139 16.270 1.00 77.62 87 LYS A O 1
ATOM 722 N N . LYS A 1 88 ? -15.894 -4.871 14.429 1.00 74.19 88 LYS A N 1
ATOM 723 C CA . LYS A 1 88 ? -16.951 -3.904 14.783 1.00 74.19 88 LYS A CA 1
ATOM 724 C C . LYS A 1 88 ? -18.296 -4.587 15.033 1.00 74.19 88 LYS A C 1
ATOM 726 O O . LYS A 1 88 ? -18.953 -4.288 16.024 1.00 74.19 88 LYS A O 1
ATOM 731 N N . HIS A 1 89 ? -18.696 -5.513 14.160 1.00 67.94 89 HIS A N 1
ATOM 732 C CA . HIS A 1 89 ? -19.963 -6.229 14.314 1.00 67.94 89 HIS A CA 1
ATOM 733 C C . HIS A 1 89 ? -19.989 -7.079 15.593 1.00 67.94 89 HIS A C 1
ATOM 735 O O . HIS A 1 89 ? -20.984 -7.083 16.309 1.00 67.94 89 HIS A O 1
ATOM 741 N N . ARG A 1 90 ? -18.868 -7.734 15.930 1.00 67.81 90 ARG A N 1
ATOM 742 C CA . ARG A 1 90 ? -18.728 -8.490 17.182 1.00 67.81 90 ARG A CA 1
ATOM 743 C C . ARG A 1 90 ? -18.824 -7.600 18.424 1.00 67.81 90 ARG A C 1
ATOM 745 O O . ARG A 1 90 ? -19.444 -8.011 19.396 1.00 67.81 90 ARG A O 1
ATOM 752 N N . ASP A 1 91 ? -18.225 -6.414 18.387 1.00 61.41 91 ASP A N 1
ATOM 753 C CA . ASP A 1 91 ? -18.232 -5.474 19.515 1.00 61.41 91 ASP A CA 1
ATOM 754 C C . ASP A 1 91 ? -19.598 -4.792 19.706 1.00 61.41 91 ASP A C 1
ATOM 756 O O . ASP A 1 91 ? -19.920 -4.380 20.812 1.00 61.41 91 ASP A O 1
ATOM 760 N N . THR A 1 92 ? -20.408 -4.690 18.646 1.00 61.97 92 THR A N 1
ATOM 761 C CA . THR A 1 92 ? -21.756 -4.087 18.697 1.00 61.97 92 THR A CA 1
ATOM 762 C C . THR A 1 92 ? -22.833 -5.097 19.122 1.00 61.97 92 THR A C 1
ATOM 764 O O . THR A 1 92 ? -23.902 -4.710 19.578 1.00 61.97 92 THR A O 1
ATOM 767 N N . ALA A 1 93 ? -22.568 -6.398 18.968 1.00 60.22 93 ALA A N 1
ATOM 768 C CA . ALA A 1 93 ? -23.481 -7.483 19.337 1.00 60.22 93 ALA A CA 1
ATOM 769 C C . ALA A 1 93 ? -23.341 -7.943 20.805 1.00 60.22 93 ALA A C 1
ATOM 771 O O . ALA A 1 93 ? -23.887 -8.987 21.168 1.00 60.22 93 ALA A O 1
ATOM 772 N N . ARG A 1 94 ? -22.585 -7.210 21.631 1.00 50.34 94 ARG A N 1
ATOM 773 C CA . ARG A 1 94 ? -22.326 -7.501 23.045 1.00 50.34 94 ARG A CA 1
ATOM 774 C C . ARG A 1 94 ? -22.825 -6.361 23.919 1.00 50.34 94 ARG A C 1
ATOM 776 O O . ARG A 1 94 ? -23.308 -6.681 25.025 1.00 50.34 94 ARG A O 1
#

Organism: NCBI:txid410072